Protein AF-A0A2V9MT88-F1 (afdb_monomer_lite)

Secondary structure (DSSP, 8-state):
-PPP-HHHHHHHHHHHHHTTSHHHHHHHHIIIII---SSHHHHHTTSSS-SHHHHHHHHHHHHHHHHHHHHHTTSS-HHHHHHH--HHHHHHHHHTTTHHHHHHHTT-TTTTHHHHHHHHHHHHHHHHHHHHHHHHHHHHHHT--

Radius of gyration: 18.13 Å; chains: 1; bounding box: 38×32×67 Å

pLDDT: mean 88.86, std 13.99, range [39.09, 98.75]

Sequence (145 aa):
MSRPTKADADLLLRLYEIRREPEMRKARHWFLHVFQPSDWAALKNQRMTGTDEDRYIRMVTSYWDMVSAFVEQRVLNNQLFFSTNGENVAVWNKVKPWIEVVRSEMNRPTYLKNLESVAEKHLQWRQKQADETSNIKGGHKKKKK

Structure (mmCIF, N/CA/C/O backbone):
data_AF-A0A2V9MT88-F1
#
_entry.id   AF-A0A2V9MT88-F1
#
loop_
_atom_site.group_PDB
_atom_site.id
_atom_site.type_symbol
_atom_site.label_atom_id
_atom_site.label_alt_id
_atom_site.label_comp_id
_atom_site.label_asym_id
_atom_site.label_entity_id
_atom_site.label_seq_id
_atom_site.pdbx_PDB_ins_code
_atom_site.Cartn_x
_atom_site.Cartn_y
_atom_site.Cartn_z
_atom_site.occupancy
_atom_site.B_iso_or_equiv
_atom_site.auth_seq_id
_atom_site.auth_comp_id
_atom_site.auth_asym_id
_atom_site.auth_atom_id
_atom_site.pdbx_PDB_model_num
ATOM 1 N N . MET A 1 1 ? -14.683 6.335 15.601 1.00 63.81 1 MET A N 1
ATOM 2 C CA . MET A 1 1 ? -14.451 5.468 14.422 1.00 63.81 1 MET A CA 1
ATOM 3 C C . MET A 1 1 ? -15.617 4.501 14.326 1.00 63.81 1 MET A C 1
ATOM 5 O O . MET A 1 1 ? -16.126 4.124 15.376 1.00 63.81 1 MET A O 1
ATOM 9 N N . SER A 1 2 ? -16.095 4.171 13.123 1.00 81.75 2 SER A N 1
ATOM 10 C CA . SER A 1 2 ? -17.191 3.205 12.975 1.00 81.75 2 SER A CA 1
ATOM 11 C C . SER A 1 2 ? -16.735 1.819 13.434 1.00 81.75 2 SER A C 1
ATOM 13 O O . SER A 1 2 ? -15.552 1.481 13.353 1.00 81.75 2 SER A O 1
ATOM 15 N N . ARG A 1 3 ? -17.670 1.024 13.957 1.00 92.88 3 ARG A N 1
ATOM 16 C CA . ARG A 1 3 ? -17.409 -0.376 14.297 1.00 92.88 3 ARG A CA 1
ATOM 17 C C . ARG A 1 3 ? -17.248 -1.175 12.993 1.00 92.88 3 ARG A C 1
ATOM 19 O O . ARG A 1 3 ? -18.065 -0.965 12.098 1.00 92.88 3 ARG A O 1
ATOM 26 N N . PRO A 1 4 ? -16.246 -2.065 12.872 1.00 96.12 4 PRO A N 1
ATOM 27 C CA . PRO A 1 4 ? -16.133 -2.931 11.705 1.00 96.12 4 PRO A CA 1
ATOM 28 C C . PRO A 1 4 ? -17.353 -3.846 11.580 1.00 96.12 4 PRO A C 1
ATOM 30 O O . PRO A 1 4 ? -17.910 -4.310 12.580 1.00 96.12 4 PRO A O 1
ATOM 33 N N . THR A 1 5 ? -17.750 -4.101 10.341 1.00 97.31 5 TH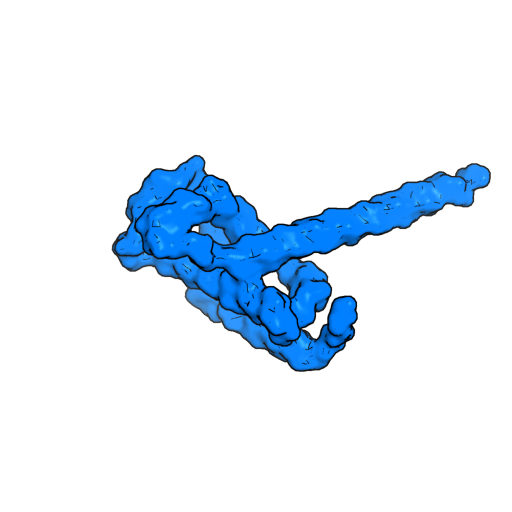R A N 1
ATOM 34 C CA . THR A 1 5 ? -18.914 -4.903 9.966 1.00 97.31 5 THR A CA 1
ATOM 35 C C . THR A 1 5 ? -18.490 -6.205 9.289 1.00 97.31 5 THR A C 1
ATOM 37 O O . THR A 1 5 ? -17.333 -6.387 8.909 1.00 97.31 5 THR A O 1
ATOM 40 N N . LYS A 1 6 ? -19.445 -7.122 9.090 1.00 97.56 6 LYS A N 1
ATOM 41 C CA . LYS A 1 6 ? -19.216 -8.322 8.275 1.00 97.56 6 LYS A CA 1
ATOM 42 C C . LYS A 1 6 ? -18.817 -7.960 6.836 1.00 97.56 6 LYS A C 1
ATOM 44 O O . LYS A 1 6 ? -17.920 -8.585 6.290 1.00 97.56 6 LYS A O 1
ATOM 49 N N . ALA A 1 7 ? -19.416 -6.913 6.264 1.00 97.88 7 ALA A N 1
ATOM 50 C CA . ALA A 1 7 ? -19.103 -6.461 4.910 1.00 97.88 7 ALA A CA 1
ATOM 51 C C . ALA A 1 7 ? -17.642 -5.995 4.769 1.00 97.88 7 ALA A C 1
ATOM 53 O O . ALA A 1 7 ? -17.008 -6.285 3.757 1.00 97.88 7 ALA A O 1
ATOM 54 N N . ASP A 1 8 ? -17.078 -5.346 5.797 1.00 98.00 8 ASP A N 1
ATOM 55 C CA . ASP A 1 8 ? -15.651 -4.994 5.816 1.00 98.00 8 ASP A CA 1
ATOM 56 C C . ASP A 1 8 ? -14.761 -6.248 5.775 1.00 98.00 8 ASP A C 1
ATOM 58 O O . ASP A 1 8 ? -13.765 -6.290 5.052 1.00 98.00 8 ASP A O 1
ATOM 62 N N . ALA A 1 9 ? -15.122 -7.281 6.545 1.00 97.69 9 ALA A N 1
ATOM 63 C CA . ALA A 1 9 ? -14.390 -8.545 6.575 1.00 97.69 9 ALA A CA 1
ATOM 64 C C . ALA A 1 9 ? -14.484 -9.287 5.232 1.00 97.69 9 ALA A C 1
ATOM 66 O O . ALA A 1 9 ? -13.463 -9.733 4.709 1.00 97.69 9 ALA A O 1
ATOM 67 N N . ASP A 1 10 ? -15.679 -9.355 4.642 1.00 98.31 10 ASP A N 1
ATOM 68 C CA . ASP A 1 10 ? -15.907 -9.982 3.337 1.00 98.31 10 ASP A CA 1
ATOM 69 C C . ASP A 1 10 ? -15.110 -9.257 2.233 1.00 98.31 10 ASP A C 1
ATOM 71 O O . ASP A 1 10 ? -14.454 -9.898 1.406 1.00 98.31 10 ASP A O 1
ATOM 75 N N . LEU A 1 11 ? -15.068 -7.917 2.263 1.00 98.25 11 LEU A N 1
ATOM 76 C CA . LEU A 1 11 ? -14.252 -7.122 1.341 1.00 98.25 11 LEU A CA 1
ATOM 77 C C . LEU A 1 11 ? -12.751 -7.394 1.523 1.00 98.25 11 LEU A C 1
ATOM 79 O O . LEU A 1 11 ? -12.036 -7.556 0.535 1.00 98.25 11 LEU A O 1
ATOM 83 N N . LEU A 1 12 ? -12.255 -7.490 2.760 1.00 98.00 12 LEU A N 1
ATOM 84 C CA . LEU A 1 12 ? -10.851 -7.827 3.025 1.00 98.00 12 LEU A CA 1
ATOM 85 C C . LEU A 1 12 ? -10.474 -9.217 2.516 1.00 98.00 12 LEU A C 1
ATOM 87 O O . LEU A 1 12 ? -9.408 -9.375 1.917 1.00 98.00 12 LEU A O 1
ATOM 91 N N . LEU A 1 13 ? -11.338 -10.212 2.725 1.00 97.81 13 LEU A N 1
ATOM 92 C CA . LEU A 1 13 ? -11.130 -11.564 2.207 1.00 97.81 13 LEU A CA 1
ATOM 93 C C . LEU A 1 13 ? -11.079 -11.553 0.677 1.00 97.81 13 LEU A C 1
ATOM 95 O O . LEU A 1 13 ? -10.169 -12.140 0.090 1.00 97.81 13 LEU A O 1
ATOM 99 N N . ARG A 1 14 ? -11.967 -10.793 0.027 1.00 97.94 14 ARG A N 1
ATOM 100 C CA . ARG A 1 14 ? -11.949 -10.630 -1.429 1.00 97.94 14 ARG A CA 1
ATOM 101 C C . ARG A 1 14 ? -10.670 -9.958 -1.935 1.00 97.94 14 ARG A C 1
ATOM 103 O O . ARG A 1 14 ? -10.066 -10.417 -2.904 1.00 97.94 14 ARG A O 1
ATOM 110 N N . LEU A 1 15 ? -10.223 -8.891 -1.278 1.00 97.75 15 LEU A N 1
ATOM 111 C CA . LEU A 1 15 ? -8.957 -8.224 -1.594 1.00 97.75 15 LEU A CA 1
ATOM 112 C C . LEU A 1 15 ? -7.764 -9.180 -1.420 1.00 97.75 15 LEU A C 1
ATOM 114 O O . LEU A 1 15 ? -6.853 -9.213 -2.249 1.00 97.75 15 LEU A O 1
ATOM 118 N N . TYR A 1 16 ? -7.778 -10.011 -0.377 1.00 96.75 16 TYR A N 1
ATOM 119 C CA . TYR A 1 16 ? -6.764 -11.041 -0.166 1.00 96.75 16 TYR A CA 1
ATOM 120 C C . TYR A 1 16 ? -6.750 -12.089 -1.290 1.00 96.75 16 TYR A C 1
ATOM 122 O O . TYR A 1 16 ? -5.674 -12.449 -1.767 1.00 96.75 16 TYR A O 1
ATOM 130 N N . GLU A 1 17 ? -7.912 -12.547 -1.764 1.00 97.25 17 GLU A N 1
ATOM 131 C CA . GLU A 1 17 ? -8.009 -13.454 -2.916 1.00 97.25 17 GLU A CA 1
ATOM 132 C C . GLU A 1 17 ? -7.376 -12.871 -4.178 1.00 97.25 17 GLU A C 1
ATOM 134 O O . GLU A 1 17 ? -6.564 -13.542 -4.812 1.00 97.25 17 GLU A O 1
ATOM 139 N N . ILE A 1 18 ? -7.676 -11.613 -4.507 1.00 95.81 18 ILE A N 1
ATOM 140 C CA . ILE A 1 18 ? -7.121 -10.946 -5.695 1.00 95.81 18 ILE A CA 1
ATOM 141 C C . ILE A 1 18 ? -5.589 -10.874 -5.610 1.00 95.81 18 ILE A C 1
ATOM 143 O O . ILE A 1 18 ? -4.890 -11.156 -6.578 1.00 95.81 18 ILE A O 1
ATOM 147 N N . ARG A 1 19 ? -5.029 -10.597 -4.426 1.00 93.25 19 ARG A N 1
ATOM 148 C CA . ARG A 1 19 ? -3.564 -10.558 -4.211 1.00 93.25 19 ARG A CA 1
ATOM 149 C C . ARG A 1 19 ? -2.872 -11.916 -4.288 1.00 93.25 19 ARG A C 1
ATOM 151 O O . ARG A 1 19 ? -1.637 -11.968 -4.245 1.00 93.25 19 ARG A O 1
ATOM 158 N N . ARG A 1 20 ? -3.653 -12.995 -4.323 1.00 94.38 20 ARG A N 1
ATOM 159 C CA . ARG A 1 20 ? -3.199 -14.375 -4.499 1.00 94.38 20 ARG A CA 1
ATOM 160 C C . ARG A 1 20 ? -3.316 -14.856 -5.942 1.00 94.38 20 ARG A C 1
ATOM 162 O O . ARG A 1 20 ? -2.915 -15.990 -6.210 1.00 94.38 20 ARG A O 1
ATOM 169 N N . GLU A 1 21 ? -3.832 -14.048 -6.856 1.00 97.50 21 GLU A N 1
ATOM 170 C CA . 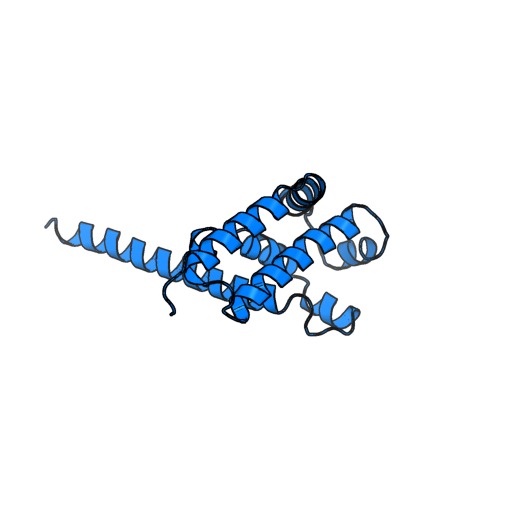GLU A 1 21 ? -3.749 -14.362 -8.279 1.00 97.50 21 GLU A CA 1
ATOM 171 C C . GLU A 1 21 ? -2.256 -14.560 -8.666 1.00 97.50 21 GLU A C 1
ATOM 173 O O . GLU A 1 21 ? -1.397 -13.838 -8.140 1.00 97.50 21 GLU A O 1
ATOM 178 N N . PRO A 1 22 ? -1.900 -15.613 -9.435 1.00 97.81 22 PRO A N 1
ATOM 179 C CA . PRO A 1 22 ? -0.512 -15.956 -9.755 1.00 97.81 22 PRO A CA 1
ATOM 180 C C . PRO A 1 22 ? 0.357 -14.800 -10.258 1.00 97.81 22 PRO A C 1
ATOM 182 O O . PRO A 1 22 ? 1.450 -14.600 -9.715 1.00 97.81 22 PRO A O 1
ATOM 185 N N . GLU A 1 23 ? -0.123 -14.022 -11.228 1.00 96.44 23 GLU A N 1
ATOM 186 C CA . GLU A 1 23 ? 0.623 -12.893 -11.791 1.00 96.44 23 GLU A CA 1
ATOM 187 C C . GLU A 1 23 ? 0.797 -11.785 -10.744 1.00 96.44 23 GLU A C 1
ATOM 189 O O . GLU A 1 23 ? 1.903 -11.286 -10.528 1.00 96.44 23 GLU A O 1
ATOM 194 N N . MET A 1 24 ? -0.257 -11.460 -9.990 1.00 97.50 24 MET A N 1
ATOM 195 C CA . MET A 1 24 ? -0.174 -10.479 -8.905 1.00 97.50 24 MET A CA 1
ATOM 196 C C . MET A 1 24 ? 0.780 -10.926 -7.788 1.00 97.50 24 MET A C 1
ATOM 198 O O . MET A 1 24 ? 1.511 -10.110 -7.221 1.00 97.50 24 MET A O 1
ATOM 202 N N . ARG A 1 25 ? 0.827 -12.223 -7.463 1.00 96.88 25 ARG A N 1
ATOM 203 C CA . ARG A 1 25 ? 1.782 -12.768 -6.484 1.00 96.88 25 ARG A CA 1
ATOM 204 C C . ARG A 1 25 ? 3.218 -12.631 -6.988 1.00 96.88 25 ARG A C 1
ATOM 206 O O . ARG A 1 25 ? 4.079 -12.226 -6.205 1.00 96.88 25 ARG A O 1
ATOM 213 N N . LYS A 1 26 ? 3.468 -12.928 -8.267 1.00 97.25 26 LYS A N 1
ATOM 214 C CA . LYS A 1 26 ? 4.777 -12.753 -8.912 1.00 97.25 26 LYS A CA 1
ATOM 215 C C . LYS A 1 26 ? 5.209 -11.285 -8.881 1.00 97.25 26 LYS A C 1
ATOM 217 O O . LYS A 1 26 ? 6.302 -10.988 -8.399 1.00 97.25 26 LYS A O 1
ATOM 222 N N . ALA A 1 27 ? 4.320 -10.375 -9.280 1.00 96.94 27 ALA A N 1
ATOM 223 C CA . ALA A 1 27 ? 4.554 -8.934 -9.260 1.00 96.94 27 ALA A CA 1
ATOM 224 C C . ALA A 1 27 ? 4.893 -8.425 -7.852 1.00 96.94 27 ALA A C 1
ATOM 226 O O . ALA A 1 27 ? 5.877 -7.713 -7.665 1.00 96.94 27 ALA A O 1
ATOM 227 N N . ARG A 1 28 ? 4.119 -8.836 -6.838 1.00 96.81 28 ARG A N 1
ATOM 228 C CA . ARG A 1 28 ? 4.361 -8.471 -5.433 1.00 96.81 28 ARG A CA 1
ATOM 229 C C . ARG A 1 28 ? 5.693 -9.000 -4.918 1.00 96.81 28 ARG A C 1
ATOM 231 O O . ARG A 1 28 ? 6.415 -8.257 -4.260 1.00 96.81 28 ARG A O 1
ATOM 238 N N . HIS A 1 29 ? 6.024 -10.257 -5.211 1.00 96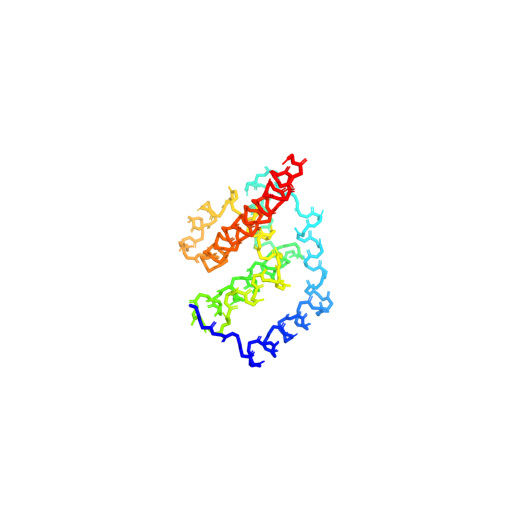.38 29 HIS A N 1
ATOM 239 C CA . HIS A 1 29 ? 7.303 -10.838 -4.812 1.00 96.38 29 HIS A CA 1
ATOM 240 C C . HIS A 1 29 ? 8.470 -10.053 -5.420 1.00 96.38 29 HIS A C 1
ATOM 242 O O . HIS A 1 29 ? 9.365 -9.615 -4.698 1.00 96.38 29 HIS A O 1
ATOM 248 N N . TRP A 1 30 ? 8.426 -9.819 -6.733 1.00 95.38 30 TRP A N 1
ATOM 249 C CA . TRP A 1 30 ? 9.440 -9.032 -7.425 1.00 95.38 30 TRP A CA 1
ATOM 250 C C . TRP A 1 30 ? 9.542 -7.613 -6.845 1.00 95.38 30 TRP A C 1
ATOM 252 O O . TRP A 1 30 ? 10.628 -7.187 -6.462 1.00 95.38 30 TRP A O 1
ATOM 262 N N . PHE A 1 31 ? 8.417 -6.915 -6.664 1.00 94.06 31 PHE A N 1
ATOM 263 C CA . PHE A 1 31 ? 8.392 -5.543 -6.151 1.00 94.06 31 PHE A CA 1
ATOM 264 C C . PHE A 1 31 ? 8.951 -5.425 -4.723 1.00 94.06 31 PHE A C 1
ATOM 266 O O . PHE A 1 31 ? 9.622 -4.452 -4.379 1.00 94.06 31 PHE A O 1
ATOM 273 N N . LEU A 1 32 ? 8.665 -6.400 -3.858 1.00 93.56 32 LEU A N 1
ATOM 274 C CA . LEU A 1 32 ? 9.092 -6.352 -2.461 1.00 93.56 32 LEU A CA 1
ATOM 275 C C . LEU A 1 32 ? 10.543 -6.799 -2.266 1.00 93.56 32 LEU A C 1
ATOM 277 O O . LEU A 1 32 ? 11.240 -6.209 -1.439 1.00 93.56 32 LEU A O 1
ATOM 281 N N . HIS A 1 33 ? 10.996 -7.804 -3.017 1.00 93.56 33 HIS A N 1
ATOM 282 C CA . HIS A 1 33 ? 12.261 -8.490 -2.739 1.00 93.56 33 HIS A CA 1
ATOM 283 C C . HIS A 1 33 ? 13.358 -8.244 -3.776 1.00 93.56 33 HIS A C 1
ATOM 285 O O . HIS A 1 33 ? 14.529 -8.248 -3.412 1.00 93.56 33 HIS A O 1
ATOM 291 N N . VAL A 1 34 ? 13.001 -8.016 -5.041 1.00 90.94 34 VAL A N 1
ATOM 292 C CA . VAL A 1 34 ? 13.967 -7.864 -6.144 1.00 90.94 34 VAL A CA 1
ATOM 293 C C . VAL A 1 34 ? 14.147 -6.398 -6.509 1.00 90.94 34 VAL A C 1
ATOM 295 O O . VAL A 1 34 ? 15.263 -5.920 -6.687 1.00 90.94 34 VAL A O 1
ATOM 298 N N . PHE A 1 35 ? 13.043 -5.665 -6.587 1.00 87.81 35 PHE A N 1
ATOM 299 C CA . PHE A 1 35 ? 13.036 -4.263 -6.954 1.00 87.81 35 PHE A CA 1
ATOM 300 C C . PHE A 1 35 ? 13.683 -3.405 -5.857 1.00 87.81 35 PHE A C 1
ATOM 302 O O . PHE A 1 35 ? 13.080 -3.143 -4.813 1.00 87.81 35 PHE A O 1
ATOM 309 N N . GLN A 1 36 ? 14.925 -2.981 -6.090 1.00 82.88 36 GLN A N 1
ATOM 310 C CA . GLN A 1 36 ? 15.719 -2.125 -5.205 1.00 82.88 36 GLN A CA 1
ATOM 311 C C . GLN A 1 36 ? 16.229 -0.919 -6.002 1.00 82.88 36 GLN A C 1
ATOM 313 O O . GLN A 1 36 ? 17.370 -0.929 -6.463 1.00 82.88 36 GLN A O 1
ATOM 318 N N . PRO A 1 37 ? 15.386 0.099 -6.242 1.00 70.06 37 PRO A N 1
ATOM 319 C CA . PRO A 1 37 ? 15.826 1.262 -6.996 1.00 70.06 37 PRO A CA 1
ATOM 320 C C . PRO A 1 37 ? 16.899 2.010 -6.197 1.00 70.06 37 PRO A C 1
ATOM 322 O O . PRO A 1 37 ? 16.664 2.402 -5.054 1.00 70.06 37 PRO A O 1
ATOM 325 N N . SER A 1 38 ? 18.076 2.193 -6.794 1.00 65.19 38 SER A N 1
ATOM 326 C CA . SER A 1 38 ? 19.164 2.992 -6.220 1.00 65.19 38 SER A CA 1
ATOM 327 C C . SER A 1 38 ? 18.871 4.495 -6.297 1.00 65.19 38 SER A C 1
ATOM 329 O O . SER A 1 38 ? 19.238 5.232 -5.388 1.00 65.19 38 SER A O 1
ATOM 331 N N . ASP A 1 39 ? 18.168 4.935 -7.348 1.00 63.75 39 ASP A N 1
ATOM 332 C CA . ASP A 1 39 ? 17.633 6.287 -7.533 1.00 63.75 39 ASP A CA 1
ATOM 333 C C . ASP A 1 39 ? 16.435 6.286 -8.517 1.00 63.75 39 ASP A C 1
ATOM 335 O O . ASP A 1 39 ? 16.103 5.266 -9.130 1.00 63.75 39 ASP A O 1
ATOM 339 N N . TRP A 1 40 ? 15.755 7.431 -8.666 1.00 58.19 40 TRP A N 1
ATOM 340 C CA . TRP A 1 40 ? 14.647 7.588 -9.624 1.00 58.19 40 TRP A CA 1
ATOM 341 C C . TRP A 1 40 ? 15.102 7.571 -11.096 1.00 58.19 40 TRP A C 1
ATOM 343 O O . TRP A 1 40 ? 14.324 7.201 -11.975 1.00 58.19 40 TRP A O 1
ATOM 353 N N . ALA A 1 41 ? 16.351 7.937 -11.393 1.00 61.38 41 ALA A N 1
ATOM 354 C CA . ALA A 1 41 ? 16.865 7.959 -12.761 1.00 61.38 41 ALA A CA 1
ATOM 355 C C . ALA A 1 41 ? 16.980 6.538 -13.344 1.00 61.38 41 ALA A C 1
ATOM 357 O O . ALA A 1 41 ? 16.611 6.310 -14.498 1.00 61.38 41 ALA A O 1
ATOM 358 N N . ALA A 1 42 ? 17.374 5.560 -12.524 1.00 61.19 42 ALA A N 1
ATOM 359 C CA . ALA A 1 42 ? 17.371 4.140 -12.863 1.00 61.19 42 ALA A CA 1
ATOM 360 C C . ALA A 1 42 ? 15.953 3.617 -13.153 1.00 61.19 42 ALA A C 1
ATOM 362 O O . ALA A 1 42 ? 15.757 2.778 -14.031 1.00 61.19 42 ALA A O 1
ATOM 363 N N . LEU A 1 43 ? 14.952 4.160 -12.455 1.00 63.31 43 LEU A N 1
ATOM 364 C CA . LEU A 1 43 ? 13.538 3.840 -12.645 1.00 63.31 43 LEU A CA 1
ATOM 365 C C . LEU A 1 43 ? 12.930 4.463 -13.899 1.00 63.31 43 LEU A C 1
ATOM 367 O O . LEU A 1 43 ? 12.091 3.841 -14.548 1.00 63.31 43 LEU A O 1
ATOM 371 N N . LYS A 1 44 ? 13.355 5.674 -14.262 1.00 63.06 44 LYS A N 1
ATOM 372 C CA . LYS A 1 44 ? 12.877 6.375 -15.458 1.00 63.06 44 LYS A CA 1
ATOM 373 C C . LYS A 1 44 ? 13.160 5.579 -16.733 1.00 63.06 44 LYS A C 1
ATOM 375 O O . LYS A 1 44 ? 12.286 5.483 -17.588 1.00 63.06 44 LYS A O 1
ATOM 380 N N . ASN A 1 45 ? 14.320 4.922 -16.801 1.00 61.41 45 ASN A N 1
ATOM 381 C CA . ASN A 1 45 ? 14.688 4.021 -17.901 1.00 61.41 45 ASN A CA 1
ATOM 382 C C . ASN A 1 45 ? 13.904 2.699 -17.910 1.00 61.41 45 ASN A C 1
ATOM 384 O O . ASN A 1 45 ? 13.956 1.973 -18.897 1.00 61.41 45 ASN A O 1
ATOM 388 N N . GLN A 1 46 ? 13.201 2.370 -16.824 1.00 57.81 46 GLN A N 1
ATOM 389 C CA . GLN A 1 46 ? 12.411 1.145 -16.672 1.00 57.81 46 GLN A CA 1
ATOM 390 C C . GLN A 1 46 ? 10.904 1.397 -16.759 1.00 57.81 46 GLN A C 1
ATOM 392 O O . GLN A 1 46 ? 10.126 0.454 -16.669 1.00 57.81 46 GLN A O 1
ATOM 397 N N . ARG A 1 47 ? 10.466 2.650 -16.914 1.00 62.72 47 ARG A N 1
ATOM 398 C CA . ARG A 1 47 ? 9.048 3.002 -16.933 1.00 62.72 47 ARG A CA 1
ATOM 399 C C . ARG A 1 47 ? 8.526 3.128 -18.357 1.00 62.72 47 ARG A C 1
ATOM 401 O O . ARG A 1 47 ? 9.189 3.696 -19.213 1.00 62.72 47 ARG A O 1
ATOM 408 N N . MET A 1 48 ? 7.300 2.660 -18.589 1.00 60.91 48 MET A N 1
ATOM 409 C CA . MET A 1 48 ? 6.644 2.670 -19.908 1.00 60.91 48 MET A CA 1
ATOM 410 C C . MET A 1 48 ? 7.458 1.962 -21.002 1.00 60.91 48 MET A C 1
ATOM 412 O O . MET A 1 48 ? 7.233 2.180 -22.188 1.00 60.91 48 MET A O 1
ATOM 416 N N . THR A 1 49 ? 8.383 1.091 -20.602 1.00 67.12 49 THR A N 1
ATOM 417 C CA . THR A 1 49 ? 9.212 0.273 -21.492 1.00 67.12 49 THR A CA 1
ATOM 418 C C . THR A 1 49 ? 8.440 -0.913 -22.064 1.00 67.12 49 THR A C 1
ATOM 420 O O . THR A 1 49 ? 8.909 -1.561 -22.993 1.00 67.12 49 THR A O 1
ATOM 423 N N . GLY A 1 50 ? 7.270 -1.228 -21.491 1.00 68.31 50 GLY A N 1
ATOM 424 C CA . GLY A 1 50 ? 6.500 -2.422 -21.831 1.00 68.31 50 GLY A CA 1
ATOM 425 C C . GLY A 1 50 ? 7.081 -3.713 -21.249 1.00 68.31 50 GLY A C 1
ATOM 426 O O . GLY A 1 50 ? 6.541 -4.782 -21.528 1.00 68.31 50 GLY A O 1
ATOM 427 N N . THR A 1 51 ? 8.140 -3.636 -20.433 1.00 84.12 51 THR A N 1
ATOM 428 C CA . THR A 1 51 ? 8.719 -4.821 -19.795 1.00 84.12 51 THR A CA 1
ATOM 429 C C . THR A 1 51 ? 7.838 -5.340 -18.659 1.00 84.12 51 THR A C 1
ATOM 431 O O . THR A 1 51 ? 6.933 -4.666 -18.152 1.00 84.12 51 THR A O 1
ATOM 434 N N . ASP A 1 52 ? 8.113 -6.573 -18.245 1.00 87.94 52 ASP A N 1
ATOM 435 C CA . ASP A 1 52 ? 7.464 -7.207 -17.102 1.00 87.94 52 ASP A CA 1
ATOM 436 C C . ASP A 1 52 ? 7.627 -6.380 -15.818 1.00 87.94 52 ASP A C 1
ATOM 438 O O . ASP A 1 52 ? 6.670 -6.220 -15.066 1.00 87.94 52 ASP A O 1
ATOM 442 N N . GLU A 1 53 ? 8.799 -5.787 -15.593 1.00 87.44 53 GLU A N 1
ATOM 443 C CA . GLU A 1 53 ? 9.099 -4.952 -14.426 1.00 87.44 53 GLU A CA 1
ATOM 444 C C . GLU A 1 53 ? 8.214 -3.700 -14.370 1.00 87.44 53 GLU A C 1
ATOM 446 O O . GLU A 1 53 ? 7.599 -3.418 -13.338 1.00 87.44 53 GLU A O 1
ATOM 451 N N . ASP A 1 54 ? 8.081 -2.984 -15.491 1.00 85.88 54 ASP A N 1
ATOM 452 C CA . ASP A 1 54 ? 7.183 -1.829 -15.623 1.00 85.88 54 ASP A CA 1
ATOM 453 C C . ASP A 1 54 ? 5.729 -2.223 -15.316 1.00 85.88 54 ASP A C 1
ATOM 455 O O . ASP A 1 54 ? 5.015 -1.542 -14.566 1.00 85.88 54 ASP A O 1
ATOM 459 N N . ARG A 1 55 ? 5.290 -3.373 -15.851 1.00 90.44 55 ARG A N 1
ATOM 460 C CA . ARG A 1 55 ? 3.966 -3.937 -15.560 1.00 90.44 55 ARG A CA 1
ATOM 461 C C . ARG A 1 55 ? 3.812 -4.244 -14.070 1.00 90.44 55 ARG A C 1
ATOM 463 O O . ARG A 1 55 ? 2.805 -3.839 -13.489 1.00 90.44 55 ARG A O 1
ATOM 470 N N . TYR A 1 56 ? 4.789 -4.888 -13.435 1.00 93.62 56 TYR A N 1
ATOM 471 C CA . TYR A 1 56 ? 4.732 -5.253 -12.018 1.00 93.62 56 TYR A CA 1
ATOM 472 C C . TYR A 1 56 ? 4.668 -4.034 -11.099 1.00 93.62 56 TYR A C 1
ATOM 474 O O . TYR A 1 56 ? 3.852 -4.022 -10.174 1.00 93.62 56 TYR A O 1
ATOM 482 N N . ILE A 1 57 ? 5.446 -2.979 -11.375 1.00 91.56 57 ILE A N 1
ATOM 483 C CA . ILE A 1 57 ? 5.367 -1.715 -10.626 1.00 91.56 57 ILE A CA 1
ATOM 484 C C . ILE A 1 57 ? 3.940 -1.169 -10.676 1.00 91.56 57 ILE A C 1
ATOM 486 O O . ILE A 1 57 ? 3.355 -0.866 -9.630 1.00 91.56 57 ILE A O 1
ATOM 490 N N . ARG A 1 58 ? 3.349 -1.071 -11.875 1.00 91.19 58 ARG A N 1
ATOM 491 C CA . ARG A 1 58 ? 1.977 -0.570 -12.035 1.00 91.19 58 ARG A CA 1
ATOM 492 C C . ARG A 1 58 ? 0.956 -1.460 -11.340 1.00 91.19 58 ARG A C 1
ATOM 494 O O . ARG A 1 58 ? 0.100 -0.927 -10.640 1.00 91.19 58 ARG A O 1
ATOM 501 N N . MET A 1 59 ? 1.044 -2.781 -11.490 1.00 95.56 59 MET A N 1
ATOM 502 C CA . MET A 1 59 ? 0.118 -3.723 -10.851 1.00 95.56 59 MET A CA 1
ATOM 503 C C . MET A 1 59 ? 0.109 -3.556 -9.330 1.00 95.56 59 MET A C 1
ATOM 505 O O . MET A 1 59 ? -0.950 -3.378 -8.735 1.00 95.56 59 MET A O 1
ATOM 509 N N . VAL A 1 60 ? 1.287 -3.547 -8.701 1.00 97.00 60 VAL A N 1
ATOM 510 C CA . VAL A 1 60 ? 1.400 -3.459 -7.239 1.00 97.00 60 VAL A CA 1
ATOM 511 C C . VAL A 1 60 ? 0.940 -2.097 -6.725 1.00 97.00 60 VAL A C 1
ATOM 513 O O . VAL A 1 60 ? 0.132 -2.028 -5.799 1.00 97.00 60 VAL A O 1
ATOM 516 N N . THR A 1 61 ? 1.428 -1.011 -7.324 1.00 96.06 61 THR A N 1
ATOM 517 C CA . THR A 1 61 ? 1.130 0.346 -6.843 1.00 96.06 61 THR A CA 1
ATOM 518 C C . THR A 1 61 ? -0.327 0.743 -7.074 1.00 96.06 61 THR A C 1
ATOM 520 O O . THR A 1 61 ? -0.961 1.250 -6.150 1.00 96.06 61 THR A O 1
ATOM 523 N N . SER A 1 62 ? -0.896 0.457 -8.250 1.00 96.25 62 SER A N 1
ATOM 524 C CA . SER A 1 62 ? -2.302 0.776 -8.545 1.00 96.25 62 SER A CA 1
ATOM 525 C C . SER A 1 62 ? -3.278 -0.043 -7.702 1.00 96.25 62 SER A C 1
ATOM 527 O O . SER A 1 62 ? -4.257 0.509 -7.201 1.00 96.25 62 SER A O 1
ATOM 529 N N . TYR A 1 63 ? -2.981 -1.325 -7.464 1.00 98.19 63 TYR A N 1
ATOM 530 C CA . TYR A 1 63 ? -3.770 -2.159 -6.564 1.00 98.19 63 TYR A CA 1
ATOM 531 C C . TYR A 1 63 ? -3.826 -1.552 -5.156 1.00 98.19 63 TYR A C 1
ATOM 533 O O . TYR A 1 63 ? -4.897 -1.416 -4.564 1.00 98.19 63 TYR A O 1
ATOM 541 N N . TRP A 1 64 ? -2.674 -1.148 -4.617 1.00 98.44 64 TRP A N 1
ATOM 542 C CA . TRP A 1 64 ? -2.603 -0.600 -3.267 1.00 98.44 64 TRP A CA 1
ATOM 543 C C . TRP A 1 64 ? -3.161 0.813 -3.135 1.00 98.44 64 TRP A C 1
ATOM 545 O O . TRP A 1 64 ? -3.701 1.140 -2.077 1.00 98.44 64 TRP A O 1
ATOM 555 N N . ASP A 1 65 ? -3.098 1.625 -4.188 1.00 98.56 65 ASP A N 1
ATOM 556 C CA . ASP A 1 65 ? -3.785 2.918 -4.229 1.00 98.56 65 ASP A CA 1
ATOM 557 C C . ASP A 1 65 ? -5.308 2.749 -4.280 1.00 98.56 65 ASP A C 1
ATOM 559 O O . ASP A 1 65 ? -6.015 3.429 -3.540 1.00 98.56 65 ASP A O 1
ATOM 563 N N . MET A 1 66 ? -5.819 1.779 -5.049 1.00 98.50 66 MET A N 1
ATOM 564 C CA . MET A 1 66 ? -7.248 1.442 -5.079 1.00 98.50 66 MET A CA 1
ATOM 565 C C . MET A 1 66 ? -7.752 0.973 -3.707 1.00 98.50 66 MET A C 1
ATOM 567 O O . MET A 1 66 ? -8.750 1.489 -3.209 1.00 98.50 66 MET A O 1
ATOM 571 N N . VAL A 1 67 ? -7.056 0.030 -3.060 1.00 98.50 67 VAL A N 1
ATOM 572 C CA . VAL A 1 67 ? -7.437 -0.435 -1.711 1.00 98.50 67 VAL A CA 1
ATOM 573 C C . VAL A 1 67 ? -7.410 0.716 -0.709 1.00 98.50 67 VAL A C 1
ATOM 575 O O . VAL A 1 67 ? -8.318 0.853 0.109 1.00 98.50 67 VAL A O 1
ATOM 578 N N . SER A 1 68 ? -6.395 1.574 -0.796 1.00 98.69 68 SER A N 1
ATOM 579 C CA . SER A 1 68 ? -6.300 2.762 0.049 1.00 98.69 68 SER A CA 1
ATOM 580 C C . SER A 1 68 ? -7.446 3.745 -0.207 1.00 98.69 68 SER A C 1
ATOM 582 O O . SER A 1 68 ? -7.963 4.330 0.740 1.00 98.69 68 SER A O 1
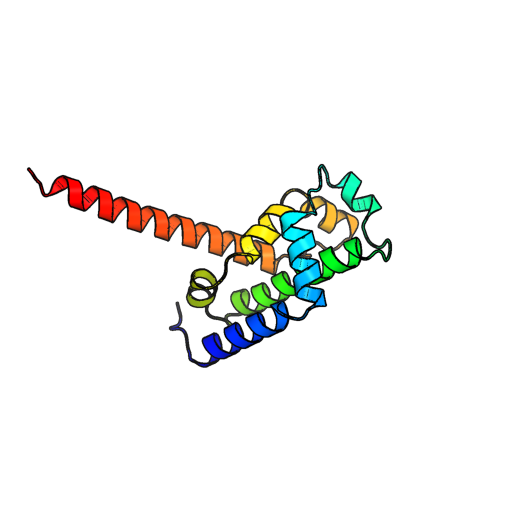ATOM 584 N N . ALA A 1 69 ? -7.926 3.875 -1.446 1.00 98.69 69 ALA A N 1
ATOM 585 C CA . ALA A 1 69 ? -9.093 4.700 -1.751 1.00 98.69 69 ALA A CA 1
ATOM 586 C C . ALA A 1 69 ? -10.357 4.205 -1.026 1.00 98.69 69 ALA A C 1
ATOM 588 O O . ALA A 1 69 ? -11.132 5.022 -0.533 1.00 98.69 69 ALA A O 1
ATOM 589 N N . PHE A 1 70 ? -10.546 2.887 -0.881 1.00 98.44 70 PHE A N 1
ATOM 590 C CA . PHE A 1 70 ? -11.671 2.338 -0.109 1.00 98.44 70 PHE A CA 1
ATOM 591 C C . PHE A 1 70 ? -11.587 2.712 1.373 1.00 98.44 70 PHE A C 1
ATOM 593 O O . PHE A 1 70 ? -12.608 3.004 1.998 1.00 98.44 70 PHE A O 1
ATOM 600 N N . VAL A 1 71 ? -10.375 2.746 1.931 1.00 98.25 71 VAL A N 1
ATOM 601 C CA . VAL A 1 71 ? -10.145 3.166 3.319 1.00 98.25 71 VAL A CA 1
ATOM 602 C C . VAL A 1 71 ? -10.383 4.670 3.485 1.00 98.25 71 VAL A C 1
ATOM 604 O O . VAL A 1 71 ? -11.088 5.076 4.409 1.00 98.25 71 VAL A O 1
ATOM 607 N N . GLU A 1 72 ? -9.855 5.501 2.580 1.00 97.69 72 GLU A N 1
ATOM 608 C CA . GLU A 1 72 ? -10.068 6.958 2.600 1.00 97.69 72 GLU A CA 1
ATOM 609 C C . GLU A 1 72 ? -11.549 7.327 2.501 1.00 97.69 72 GLU A C 1
ATOM 611 O O . GLU A 1 72 ? -12.039 8.177 3.247 1.00 97.69 72 GLU A O 1
ATOM 616 N N . GLN A 1 73 ? -12.285 6.641 1.629 1.00 97.25 73 GLN A N 1
ATOM 617 C CA . GLN A 1 73 ? -13.716 6.866 1.430 1.00 97.25 73 GLN A CA 1
ATOM 618 C C . GLN A 1 73 ? -14.593 6.191 2.492 1.00 97.25 73 GLN A C 1
ATOM 620 O O . GLN A 1 73 ? -15.816 6.274 2.415 1.00 97.25 73 GLN A O 1
ATOM 625 N N . ARG A 1 74 ? -13.992 5.545 3.504 1.00 95.81 74 ARG A N 1
ATOM 626 C CA . ARG A 1 74 ? -14.694 4.835 4.589 1.00 95.81 74 ARG A CA 1
ATOM 627 C C . ARG A 1 74 ? -15.604 3.698 4.106 1.00 95.81 74 ARG A C 1
ATOM 629 O O . ARG A 1 74 ? -16.493 3.283 4.843 1.00 95.81 74 ARG A O 1
ATOM 636 N N . VAL A 1 75 ? -15.356 3.184 2.901 1.00 97.19 75 VAL A N 1
ATOM 637 C CA . VAL A 1 75 ? -15.949 1.937 2.391 1.00 97.19 75 VAL A CA 1
AT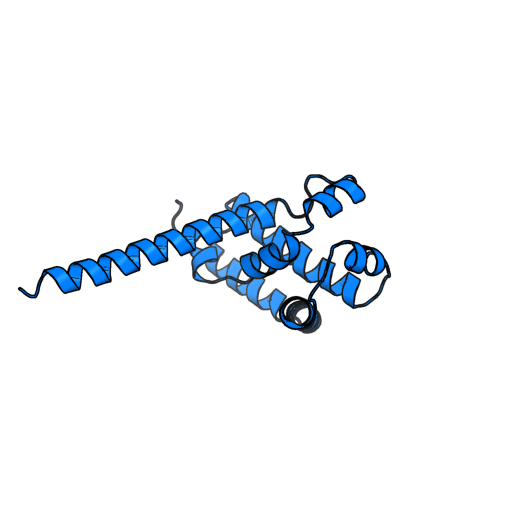OM 638 C C . VAL A 1 75 ? -15.361 0.739 3.133 1.00 97.19 75 VAL A C 1
ATOM 640 O O . VAL A 1 75 ? -16.062 -0.236 3.372 1.00 97.19 75 VAL A O 1
ATOM 643 N N . LEU A 1 76 ? -14.083 0.831 3.513 1.00 97.81 76 LEU A N 1
ATOM 644 C CA . LEU A 1 76 ? -13.390 -0.161 4.323 1.00 97.81 76 LEU A CA 1
ATOM 645 C C . LEU A 1 76 ? -12.947 0.452 5.655 1.00 97.81 76 LEU A C 1
ATOM 647 O O . LEU A 1 76 ? -12.235 1.459 5.686 1.00 97.81 76 LEU A O 1
ATOM 651 N N . ASN A 1 77 ? -13.332 -0.177 6.764 1.00 98.06 77 ASN A N 1
ATOM 652 C CA . ASN A 1 77 ? -12.923 0.236 8.100 1.00 98.06 77 ASN A CA 1
ATOM 653 C C . ASN A 1 77 ? -11.389 0.274 8.245 1.00 98.06 77 ASN A C 1
ATOM 655 O O . ASN A 1 77 ? -10.702 -0.741 8.122 1.00 98.06 77 ASN A O 1
ATOM 659 N N . ASN A 1 78 ? -10.856 1.454 8.566 1.00 96.88 78 ASN A N 1
ATOM 660 C CA . ASN A 1 78 ? -9.418 1.689 8.661 1.00 96.88 78 ASN A CA 1
ATOM 661 C C . ASN A 1 78 ? -8.737 0.838 9.744 1.00 96.88 78 ASN A C 1
ATOM 663 O O . ASN A 1 78 ? -7.681 0.274 9.488 1.00 96.88 78 ASN A O 1
ATOM 667 N N . GLN A 1 79 ? -9.334 0.702 10.929 1.00 95.94 79 GLN A N 1
ATOM 668 C CA . GLN A 1 79 ? -8.740 -0.042 12.037 1.00 95.94 79 GLN A CA 1
ATOM 669 C C . GLN A 1 79 ? -8.685 -1.543 11.737 1.00 95.94 79 GLN A C 1
ATOM 671 O O . GLN A 1 79 ? -7.669 -2.174 12.021 1.00 95.94 79 GLN A O 1
ATOM 676 N N . LEU A 1 80 ? -9.737 -2.099 11.125 1.00 97.56 80 LEU A N 1
ATOM 677 C CA . LEU A 1 80 ? -9.736 -3.489 10.666 1.00 97.56 80 LEU A CA 1
ATOM 678 C C . LEU A 1 80 ? -8.714 -3.713 9.543 1.00 97.56 80 LEU A C 1
ATOM 680 O O . LEU A 1 80 ? -8.012 -4.723 9.527 1.00 97.56 80 LEU A O 1
ATOM 684 N N . PHE A 1 81 ? -8.594 -2.767 8.611 1.00 98.12 81 PHE A N 1
ATOM 685 C CA . PHE A 1 81 ? -7.575 -2.831 7.568 1.00 98.12 81 PHE A CA 1
ATOM 686 C C . PHE A 1 81 ? -6.155 -2.783 8.157 1.00 98.12 81 PHE A C 1
ATOM 688 O O . PHE A 1 81 ? -5.323 -3.623 7.815 1.00 98.12 81 PHE A O 1
ATOM 695 N N . PHE A 1 82 ? -5.879 -1.855 9.079 1.00 97.88 82 PHE A N 1
ATOM 696 C CA . PHE A 1 82 ? -4.562 -1.698 9.706 1.00 97.88 82 PHE A CA 1
ATOM 697 C C . PHE A 1 82 ? -4.155 -2.902 10.558 1.00 97.88 82 PHE A C 1
ATOM 699 O O . PHE A 1 82 ? -2.983 -3.264 10.578 1.00 97.88 82 PHE A O 1
ATOM 706 N N . SER A 1 83 ? -5.103 -3.563 11.226 1.00 96.12 83 SER A N 1
ATOM 707 C CA . SER A 1 83 ? -4.801 -4.738 12.050 1.00 96.12 83 SER A CA 1
ATOM 708 C C . SER A 1 83 ? -4.538 -6.016 11.249 1.00 96.12 83 SER A C 1
ATOM 710 O O . SER A 1 83 ? -3.961 -6.958 11.787 1.00 96.12 83 SER A O 1
ATOM 712 N N . THR A 1 84 ? -4.943 -6.068 9.977 1.00 95.56 84 THR A N 1
ATOM 713 C CA . THR A 1 84 ? -4.872 -7.281 9.138 1.00 95.56 84 THR A CA 1
ATOM 714 C C . THR A 1 84 ? -3.890 -7.173 7.975 1.00 95.56 84 THR A C 1
ATOM 716 O O . THR A 1 84 ? -3.503 -8.186 7.393 1.00 95.56 84 THR A O 1
ATOM 719 N N . ASN A 1 85 ? -3.480 -5.959 7.609 1.00 95.44 85 ASN A N 1
ATOM 720 C CA . ASN A 1 85 ? -2.600 -5.707 6.476 1.00 95.44 85 ASN A CA 1
ATOM 721 C C . ASN A 1 85 ? -1.329 -4.984 6.907 1.00 95.44 85 ASN A C 1
ATOM 723 O O . ASN A 1 85 ? -1.208 -4.465 8.008 1.00 95.44 85 ASN A O 1
ATOM 727 N N . GLY A 1 86 ? -0.357 -4.918 6.002 1.00 95.44 86 GLY A N 1
ATOM 728 C CA . GLY A 1 86 ? 0.831 -4.111 6.251 1.00 95.44 86 GLY A CA 1
ATOM 729 C C . GLY A 1 86 ? 1.717 -3.827 5.057 1.00 95.44 86 GLY A C 1
ATOM 730 O O . GLY A 1 86 ? 2.574 -2.952 5.133 1.00 95.44 86 GLY A O 1
ATOM 731 N N . GLU A 1 87 ? 1.491 -4.520 3.950 1.00 97.31 87 GLU A N 1
ATOM 732 C CA . GLU A 1 87 ? 2.257 -4.308 2.731 1.00 97.31 87 GLU A CA 1
ATOM 733 C C . GLU A 1 87 ? 1.945 -2.973 2.040 1.00 97.31 87 GLU A C 1
ATOM 735 O O . GLU A 1 87 ? 2.830 -2.463 1.369 1.00 97.31 87 GLU A O 1
ATOM 740 N N . ASN A 1 88 ? 0.789 -2.335 2.268 1.00 97.62 88 ASN A N 1
ATOM 741 C CA . ASN A 1 88 ? 0.558 -0.963 1.789 1.00 97.62 88 ASN A CA 1
ATOM 742 C C . ASN A 1 88 ? 1.659 -0.001 2.280 1.00 97.62 88 ASN A C 1
ATOM 744 O O . ASN A 1 88 ? 2.154 0.819 1.516 1.00 97.62 88 ASN A O 1
ATOM 748 N N . VAL A 1 89 ? 2.102 -0.164 3.533 1.00 98.12 89 VAL A N 1
ATOM 749 C CA . VAL A 1 89 ? 3.215 0.600 4.113 1.00 98.12 89 VAL A CA 1
ATOM 750 C C . VAL A 1 89 ? 4.540 0.232 3.448 1.00 98.12 89 VAL A C 1
ATOM 752 O O . VAL A 1 89 ? 5.325 1.117 3.128 1.00 98.12 89 VAL A O 1
ATOM 755 N N . ALA A 1 90 ? 4.796 -1.057 3.207 1.00 96.50 90 ALA A N 1
ATOM 756 C CA . ALA A 1 90 ? 6.022 -1.499 2.537 1.00 96.50 90 ALA A CA 1
ATOM 757 C C . ALA A 1 90 ? 6.117 -0.957 1.101 1.00 96.50 90 ALA A C 1
ATOM 759 O O . ALA A 1 90 ? 7.176 -0.492 0.681 1.00 96.50 90 ALA A O 1
ATOM 760 N N . VAL A 1 91 ? 4.999 -0.967 0.371 1.00 96.75 91 VAL A N 1
ATOM 761 C CA . VAL A 1 91 ? 4.908 -0.403 -0.977 1.00 96.75 91 VAL A CA 1
ATOM 762 C C . VAL A 1 91 ? 5.104 1.105 -0.934 1.00 96.75 91 VAL A C 1
ATOM 764 O O . VAL A 1 91 ? 5.930 1.615 -1.685 1.00 96.75 91 VAL A O 1
ATOM 767 N N . TRP A 1 92 ? 4.431 1.812 -0.020 1.00 97.06 92 TRP A N 1
ATOM 768 C CA . TRP A 1 92 ? 4.636 3.250 0.140 1.00 97.06 92 TRP A CA 1
ATOM 769 C C . TRP A 1 92 ? 6.093 3.593 0.447 1.00 97.06 92 TRP A C 1
ATOM 771 O O . TRP A 1 92 ? 6.659 4.445 -0.221 1.00 97.06 92 TRP A O 1
ATOM 781 N N . ASN A 1 93 ? 6.744 2.887 1.371 1.00 95.00 93 ASN A N 1
ATOM 782 C CA . ASN A 1 93 ? 8.143 3.145 1.718 1.00 95.00 93 ASN A CA 1
ATOM 783 C C . ASN A 1 93 ? 9.102 2.961 0.532 1.00 95.00 93 ASN A C 1
ATOM 785 O O . ASN A 1 93 ? 10.086 3.690 0.439 1.00 95.00 93 ASN A O 1
ATOM 789 N N . LYS A 1 94 ? 8.820 2.025 -0.383 1.00 91.94 94 LYS A N 1
ATOM 790 C CA . LYS A 1 94 ? 9.603 1.861 -1.619 1.00 91.94 94 LYS A CA 1
ATOM 791 C C . LYS A 1 94 ? 9.360 2.977 -2.635 1.00 91.94 94 LYS A C 1
ATOM 793 O O . LYS A 1 94 ? 10.261 3.271 -3.409 1.00 91.94 94 LYS A O 1
ATOM 798 N N . VAL A 1 95 ? 8.164 3.566 -2.644 1.00 91.75 95 VAL A N 1
ATOM 799 C CA . VAL A 1 95 ? 7.729 4.600 -3.601 1.00 91.75 95 VAL A CA 1
ATOM 800 C C . VAL A 1 95 ? 8.060 6.021 -3.137 1.00 91.75 95 VAL A C 1
ATOM 802 O O . VAL A 1 95 ? 8.421 6.884 -3.936 1.00 91.75 95 VAL A O 1
ATOM 805 N N . LYS A 1 96 ? 7.954 6.267 -1.831 1.00 93.25 96 LYS A N 1
ATOM 806 C CA . LYS A 1 96 ? 8.089 7.575 -1.186 1.00 93.25 96 LYS A CA 1
ATOM 807 C C . LYS A 1 96 ? 9.340 8.363 -1.604 1.00 93.25 96 LYS A C 1
ATOM 809 O O . LYS A 1 96 ? 9.188 9.557 -1.837 1.00 93.25 96 LYS A O 1
ATOM 814 N N . PRO A 1 97 ? 10.545 7.769 -1.740 1.00 90.88 97 PRO A N 1
ATOM 815 C CA . PRO A 1 97 ? 11.751 8.535 -2.070 1.00 90.88 97 PRO A CA 1
ATOM 816 C C . PRO A 1 97 ? 11.700 9.258 -3.419 1.00 90.88 97 PRO A C 1
ATOM 818 O O . PRO A 1 97 ? 12.476 10.180 -3.645 1.00 90.88 97 PRO A O 1
ATOM 821 N N . TRP A 1 98 ? 10.813 8.841 -4.320 1.00 86.81 98 TRP A N 1
ATOM 822 C CA . TRP A 1 98 ? 10.784 9.330 -5.693 1.00 86.81 98 TRP A CA 1
ATOM 823 C C . TRP A 1 98 ? 9.408 9.808 -6.162 1.00 86.81 98 TRP A C 1
ATOM 825 O O . TRP A 1 98 ? 9.298 10.331 -7.270 1.00 86.81 98 TRP A O 1
ATOM 835 N N . ILE A 1 99 ? 8.368 9.690 -5.326 1.00 90.88 99 ILE A N 1
ATOM 836 C CA . ILE A 1 99 ? 6.973 9.987 -5.684 1.00 90.88 99 ILE A CA 1
ATOM 837 C C . ILE A 1 99 ? 6.763 11.398 -6.255 1.00 90.88 99 ILE A C 1
ATOM 839 O O . ILE A 1 99 ? 6.038 11.555 -7.237 1.00 90.88 99 ILE A O 1
ATOM 843 N N . GLU A 1 100 ? 7.429 12.408 -5.696 1.00 92.50 100 GLU A N 1
ATOM 844 C CA . GLU A 1 100 ? 7.297 13.803 -6.135 1.00 92.50 100 GLU A CA 1
ATOM 845 C C . GLU A 1 100 ? 7.844 14.018 -7.548 1.00 92.50 100 GLU A C 1
ATOM 847 O O . GLU A 1 100 ? 7.199 14.661 -8.380 1.00 92.50 100 GLU A O 1
ATOM 852 N N . VAL A 1 101 ? 8.987 13.401 -7.865 1.00 88.81 101 VAL A N 1
ATOM 853 C CA . VAL A 1 101 ? 9.556 13.463 -9.216 1.00 88.81 101 VAL A CA 1
ATOM 854 C C . VAL A 1 101 ? 8.616 12.784 -10.208 1.00 88.81 1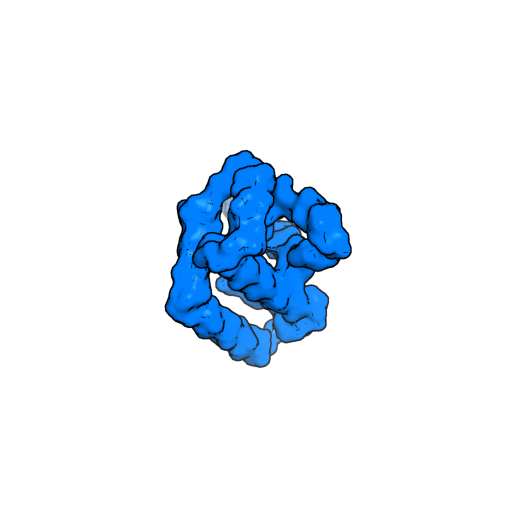01 VAL A C 1
ATOM 856 O O . VAL A 1 101 ? 8.331 13.346 -11.262 1.00 88.81 101 VAL A O 1
ATOM 859 N N . VAL A 1 102 ? 8.033 11.636 -9.845 1.00 87.44 102 VAL A N 1
ATOM 860 C CA . VAL A 1 102 ? 7.048 10.942 -10.695 1.00 87.44 102 VAL A CA 1
ATOM 861 C C . VAL A 1 102 ? 5.835 11.811 -10.979 1.00 87.44 102 VAL A C 1
ATOM 863 O O . VAL A 1 102 ? 5.376 11.875 -12.117 1.00 87.44 102 VAL A O 1
ATOM 866 N N . ARG A 1 103 ? 5.278 12.438 -9.938 1.00 93.12 103 ARG A N 1
ATOM 867 C CA . ARG A 1 103 ? 4.088 13.289 -10.038 1.00 93.12 103 ARG A CA 1
ATOM 868 C C . ARG A 1 103 ? 4.342 14.466 -10.970 1.00 93.12 103 ARG A C 1
ATOM 870 O O . ARG A 1 103 ? 3.486 14.753 -11.807 1.00 93.12 103 ARG A O 1
ATOM 877 N N . SER A 1 104 ? 5.518 15.083 -10.848 1.00 92.06 104 SER A N 1
ATOM 878 C CA . SER A 1 104 ? 5.978 16.162 -11.721 1.00 92.06 104 SER A CA 1
ATOM 879 C C . SER A 1 104 ? 6.129 15.692 -13.173 1.00 92.06 104 SER A C 1
ATOM 881 O O . SER A 1 104 ? 5.479 16.232 -14.064 1.00 92.06 104 SER A O 1
ATOM 883 N N . GLU A 1 105 ? 6.886 14.616 -13.418 1.00 87.62 105 GLU A N 1
ATOM 884 C CA . GLU A 1 105 ? 7.150 14.099 -14.772 1.00 87.62 105 GLU A CA 1
ATOM 885 C C . GLU A 1 105 ? 5.892 13.593 -15.490 1.00 87.62 105 GLU A C 1
ATOM 887 O O . GLU A 1 105 ? 5.781 13.704 -16.707 1.00 87.62 105 GLU A O 1
ATOM 892 N N . MET A 1 106 ? 4.927 13.043 -14.751 1.00 86.62 106 MET A N 1
ATOM 893 C CA . MET A 1 106 ? 3.637 12.624 -15.308 1.00 86.62 106 MET A CA 1
ATOM 894 C C . MET A 1 106 ? 2.651 13.770 -15.518 1.00 86.62 106 MET A C 1
ATOM 896 O O . MET A 1 106 ? 1.565 13.520 -16.041 1.00 86.62 106 MET A O 1
ATOM 900 N N . ASN A 1 107 ? 2.950 14.970 -15.016 1.00 92.12 107 ASN A N 1
ATOM 901 C CA . ASN A 1 107 ? 1.965 16.031 -14.833 1.00 92.12 107 ASN A CA 1
ATOM 902 C C . ASN A 1 107 ? 0.693 15.527 -14.106 1.00 92.12 107 ASN A C 1
ATOM 904 O O . ASN A 1 107 ? -0.442 15.801 -14.500 1.00 92.12 107 ASN A O 1
ATOM 908 N N . ARG A 1 108 ? 0.878 14.718 -13.052 1.00 93.75 108 ARG A N 1
ATOM 909 C CA . ARG A 1 108 ? -0.212 14.116 -12.267 1.00 93.75 108 ARG A CA 1
ATOM 910 C C . ARG A 1 108 ? 0.080 14.208 -10.765 1.00 93.75 108 ARG A C 1
ATOM 912 O O . ARG A 1 108 ? 0.500 13.216 -10.164 1.00 93.75 108 ARG A O 1
ATOM 919 N N . PRO A 1 109 ? -0.235 15.347 -10.122 1.00 95.38 109 PRO A N 1
ATOM 920 C CA . PRO A 1 109 ? 0.005 15.565 -8.689 1.00 95.38 109 PRO A CA 1
ATOM 921 C C . PRO A 1 109 ? -0.688 14.555 -7.764 1.00 95.38 109 PRO A C 1
ATOM 923 O O . PRO A 1 109 ? -0.276 14.345 -6.632 1.00 95.38 109 PRO A O 1
ATOM 926 N N . THR A 1 110 ? -1.758 13.910 -8.232 1.00 96.25 110 THR A N 1
ATOM 927 C CA . THR A 1 110 ? -2.565 12.971 -7.438 1.00 96.25 110 THR A CA 1
ATOM 928 C C . THR A 1 110 ? -2.113 11.516 -7.542 1.00 96.25 110 THR A C 1
ATOM 930 O O . THR A 1 110 ? -2.763 10.638 -6.973 1.00 96.25 110 THR A O 1
ATOM 933 N N . TYR A 1 111 ? -1.037 11.219 -8.280 1.00 96.19 111 TYR A N 1
ATOM 934 C CA . TYR A 1 111 ? -0.558 9.846 -8.435 1.00 96.19 111 TYR A CA 1
ATOM 935 C C . TYR A 1 111 ? -0.234 9.222 -7.065 1.00 96.19 111 TYR A C 1
ATOM 937 O O . TYR A 1 111 ? 0.532 9.791 -6.287 1.00 96.19 111 TYR A O 1
ATOM 945 N N . LEU A 1 112 ? -0.851 8.072 -6.767 1.00 97.50 112 LEU A N 1
ATOM 946 C CA . LEU A 1 112 ? -0.723 7.312 -5.511 1.00 97.50 112 LEU A CA 1
ATOM 947 C C . LEU A 1 112 ? -1.086 8.080 -4.224 1.00 97.50 112 LEU A C 1
ATOM 949 O O . LEU A 1 112 ? -0.611 7.745 -3.139 1.00 97.50 112 LEU A O 1
ATOM 953 N N . LYS A 1 113 ? -1.920 9.123 -4.326 1.00 98.31 113 LYS A N 1
ATOM 954 C CA . LYS A 1 113 ? -2.303 9.969 -3.183 1.00 98.31 113 LYS A CA 1
ATOM 955 C C . LYS A 1 113 ? -3.068 9.207 -2.094 1.00 98.31 113 LYS A C 1
ATOM 957 O O . LYS A 1 113 ? -2.903 9.514 -0.914 1.00 98.31 113 LYS A O 1
ATOM 962 N N . ASN A 1 114 ? -3.908 8.235 -2.456 1.00 98.69 114 ASN A N 1
ATOM 963 C CA . ASN A 1 114 ? -4.640 7.469 -1.445 1.00 98.69 114 ASN A CA 1
ATOM 964 C C . ASN A 1 114 ? -3.677 6.547 -0.699 1.00 98.69 114 ASN A C 1
ATOM 966 O O . ASN A 1 114 ? -3.723 6.478 0.527 1.00 98.69 114 ASN A O 1
ATOM 970 N N . LEU A 1 115 ? -2.779 5.881 -1.434 1.00 98.75 115 LEU A N 1
ATOM 971 C CA . LEU A 1 115 ? -1.742 5.039 -0.844 1.00 98.75 115 LEU A CA 1
ATOM 972 C C . LEU A 1 115 ? -0.873 5.810 0.151 1.00 98.75 115 LEU A C 1
ATOM 974 O O . LEU A 1 115 ? -0.678 5.328 1.263 1.00 98.75 115 LEU A O 1
ATOM 978 N N . GLU A 1 116 ? -0.403 7.000 -0.226 1.00 98.56 116 GLU A N 1
ATOM 979 C CA . GLU A 1 116 ? 0.329 7.907 0.663 1.00 98.56 116 GLU A CA 1
ATOM 980 C C . GLU A 1 116 ? -0.443 8.163 1.960 1.00 98.56 116 GLU A C 1
ATOM 982 O O . GLU A 1 116 ? 0.025 7.815 3.046 1.00 98.56 116 GLU A O 1
ATOM 987 N N . SER A 1 117 ? -1.668 8.687 1.847 1.00 98.56 117 SER A N 1
ATOM 988 C CA . SER A 1 117 ? -2.459 9.086 3.014 1.00 98.56 117 SER A CA 1
ATOM 989 C C . SER A 1 117 ? -2.741 7.914 3.959 1.00 98.56 117 SER A C 1
ATOM 991 O O . SER A 1 117 ? -2.567 8.024 5.176 1.00 98.56 117 SER A O 1
ATOM 993 N N . VAL A 1 118 ? -3.123 6.758 3.412 1.00 98.69 118 VAL A N 1
ATOM 994 C CA . VAL A 1 118 ? -3.447 5.570 4.211 1.00 98.69 118 VAL A CA 1
ATOM 995 C C . VAL A 1 118 ? -2.197 4.936 4.805 1.00 98.69 118 VAL A C 1
ATOM 997 O O . VAL A 1 118 ? -2.244 4.473 5.945 1.00 98.69 118 VAL A O 1
ATOM 1000 N N . ALA A 1 119 ? -1.076 4.896 4.081 1.00 98.56 119 ALA A N 1
ATOM 1001 C CA . ALA A 1 119 ? 0.174 4.352 4.604 1.00 98.56 119 ALA A CA 1
ATOM 1002 C C . ALA A 1 119 ? 0.708 5.181 5.779 1.00 98.56 119 ALA A C 1
ATOM 1004 O O . ALA A 1 119 ? 1.140 4.607 6.779 1.00 98.56 119 ALA A O 1
ATOM 1005 N N . GLU A 1 120 ? 0.615 6.509 5.708 1.00 98.31 120 GLU A N 1
ATOM 1006 C CA . GLU A 1 120 ? 1.007 7.391 6.810 1.00 98.31 120 GLU A CA 1
ATOM 1007 C C . GLU A 1 120 ? 0.102 7.223 8.035 1.00 98.31 120 GLU A C 1
ATOM 1009 O O . GLU A 1 120 ? 0.600 7.042 9.149 1.00 98.31 120 GLU A O 1
ATOM 1014 N N . LYS A 1 121 ? -1.223 7.166 7.838 1.00 98.38 121 LYS A N 1
ATOM 1015 C CA . LYS A 1 121 ? -2.183 6.861 8.916 1.00 98.38 121 LYS A CA 1
ATOM 1016 C C . LYS A 1 121 ? -1.918 5.492 9.544 1.00 98.38 121 LYS A C 1
ATOM 1018 O O . LYS A 1 121 ? -2.013 5.334 10.760 1.00 98.38 121 LYS A O 1
ATOM 1023 N N . HIS A 1 122 ? -1.554 4.504 8.730 1.00 98.38 122 HIS A N 1
ATOM 1024 C CA . HIS A 1 122 ? -1.210 3.165 9.197 1.00 98.38 122 HIS A CA 1
ATOM 1025 C C . HIS A 1 122 ? 0.081 3.186 10.038 1.00 98.38 122 HIS A C 1
ATOM 1027 O O . HIS A 1 122 ? 0.116 2.604 11.121 1.00 98.38 122 HIS A O 1
ATOM 1033 N N . LEU A 1 123 ? 1.128 3.894 9.605 1.00 97.75 123 LEU A N 1
ATOM 1034 C CA . LEU A 1 123 ? 2.359 4.060 10.391 1.00 97.75 123 LEU A CA 1
ATOM 1035 C C . LEU A 1 123 ? 2.085 4.709 11.756 1.00 97.75 123 LEU A C 1
ATOM 1037 O O . LEU A 1 123 ? 2.535 4.190 12.777 1.00 97.75 123 LEU A O 1
ATOM 1041 N N . GLN A 1 124 ? 1.289 5.780 11.787 1.00 97.62 124 GLN A N 1
ATOM 1042 C CA . GLN A 1 124 ? 0.871 6.437 13.032 1.00 97.62 124 GLN A CA 1
ATOM 1043 C C . GLN A 1 124 ? 0.090 5.485 13.945 1.00 97.62 124 GLN A C 1
ATOM 1045 O O . GLN A 1 124 ? 0.337 5.431 15.151 1.00 97.62 124 GLN A O 1
ATOM 1050 N N . TRP A 1 125 ? -0.823 4.693 13.375 1.00 97.06 125 TRP A N 1
ATOM 1051 C CA . TRP A 1 125 ? -1.563 3.680 14.121 1.00 97.06 125 TRP A CA 1
ATOM 1052 C C . TRP A 1 125 ? -0.623 2.640 14.751 1.00 97.06 125 TRP A C 1
ATOM 1054 O O . TRP A 1 125 ? -0.754 2.360 15.941 1.00 97.06 125 TRP A O 1
ATOM 1064 N N . ARG A 1 126 ? 0.372 2.128 14.010 1.00 96.06 126 ARG A N 1
ATOM 1065 C CA . ARG A 1 126 ? 1.365 1.181 14.555 1.00 96.06 126 ARG A CA 1
ATOM 1066 C C . ARG A 1 126 ? 2.197 1.788 15.676 1.00 96.06 126 ARG A C 1
ATOM 1068 O O . ARG A 1 126 ? 2.408 1.116 16.682 1.00 96.06 126 ARG A O 1
ATOM 1075 N N . GLN A 1 127 ? 2.639 3.036 15.516 1.00 96.38 127 GLN A N 1
ATOM 1076 C CA . GLN A 1 127 ? 3.398 3.735 16.553 1.00 96.38 127 GLN A CA 1
ATOM 1077 C C . GLN A 1 127 ? 2.581 3.834 17.843 1.00 96.38 127 GLN A C 1
ATOM 1079 O O . GLN A 1 127 ? 3.046 3.420 18.900 1.00 96.38 127 GLN A O 1
ATOM 1084 N N . LYS A 1 128 ? 1.315 4.255 17.738 1.00 95.69 128 LYS A N 1
ATOM 1085 C CA . LYS A 1 128 ? 0.407 4.327 18.886 1.00 95.69 128 LYS A CA 1
ATOM 1086 C C . LYS A 1 128 ? 0.250 2.973 19.591 1.00 95.69 128 LYS A C 1
ATOM 1088 O O . LYS A 1 128 ? 0.317 2.914 20.814 1.00 95.69 128 LYS A O 1
ATOM 1093 N N . GLN A 1 129 ? 0.078 1.881 18.839 1.00 93.75 129 GLN A N 1
ATOM 1094 C CA . GLN A 1 129 ? -0.008 0.533 19.423 1.00 93.75 129 GLN A CA 1
ATOM 1095 C C . GLN A 1 129 ? 1.295 0.112 20.132 1.00 93.75 129 GLN A C 1
ATOM 1097 O O . GLN A 1 129 ? 1.254 -0.534 21.185 1.00 93.75 129 GLN A O 1
ATOM 1102 N N . ALA A 1 130 ? 2.456 0.486 19.586 1.00 92.75 130 ALA A N 1
ATOM 1103 C CA . ALA A 1 130 ? 3.756 0.213 20.197 1.00 92.75 130 ALA A CA 1
ATOM 1104 C C . ALA A 1 130 ? 3.957 0.996 21.509 1.00 92.75 130 ALA A C 1
ATOM 1106 O O . ALA A 1 130 ? 4.428 0.423 22.500 1.00 92.75 130 ALA A O 1
ATOM 1107 N N . ASP A 1 131 ? 3.549 2.265 21.541 1.00 93.44 131 ASP A N 1
ATOM 1108 C CA . ASP A 1 131 ? 3.629 3.128 22.725 1.00 93.44 131 ASP A CA 1
ATOM 1109 C C . ASP A 1 131 ? 2.714 2.616 23.849 1.00 93.44 131 ASP A C 1
ATOM 1111 O O . ASP A 1 131 ? 3.142 2.464 24.997 1.00 93.44 131 ASP A O 1
ATOM 1115 N N . GLU A 1 132 ? 1.472 2.257 23.510 1.00 90.56 132 GLU A N 1
ATOM 1116 C CA . GLU A 1 132 ? 0.506 1.653 24.437 1.00 90.56 132 GLU A CA 1
ATOM 1117 C C . GLU A 1 132 ? 1.056 0.351 25.046 1.00 90.56 132 GLU A C 1
ATOM 1119 O O . GLU A 1 132 ? 1.042 0.166 26.266 1.00 90.56 132 GLU A O 1
ATOM 1124 N N . THR A 1 133 ? 1.634 -0.523 24.217 1.00 88.31 133 THR A N 1
ATOM 1125 C CA . THR A 1 133 ? 2.222 -1.796 24.668 1.00 88.31 133 THR A CA 1
ATOM 1126 C C . THR A 1 133 ? 3.446 -1.587 25.570 1.00 88.31 133 THR A C 1
ATOM 1128 O O . THR A 1 133 ? 3.644 -2.317 26.549 1.00 88.31 133 THR A O 1
ATOM 1131 N N . SER A 1 134 ? 4.274 -0.584 25.273 1.00 83.50 134 SER A N 1
ATOM 1132 C CA . SER A 1 134 ? 5.470 -0.257 26.060 1.00 83.50 134 SER A CA 1
ATOM 1133 C C . SER A 1 134 ? 5.111 0.298 27.441 1.00 83.50 134 SER A C 1
ATOM 1135 O O . SER A 1 134 ? 5.708 -0.105 28.446 1.00 83.50 134 SER A O 1
ATOM 1137 N N . ASN A 1 135 ? 4.068 1.128 27.521 1.00 76.06 135 ASN A N 1
ATOM 1138 C CA . ASN A 1 135 ? 3.546 1.656 28.783 1.00 76.06 135 ASN A CA 1
ATOM 1139 C C . ASN A 1 135 ? 2.978 0.555 29.697 1.00 76.06 135 ASN A C 1
ATOM 1141 O O . ASN A 1 135 ? 3.211 0.582 30.909 1.00 76.06 135 ASN A O 1
ATOM 1145 N N . ILE A 1 136 ? 2.322 -0.470 29.135 1.00 72.62 136 ILE A N 1
ATOM 1146 C CA . ILE A 1 136 ? 1.837 -1.634 29.902 1.00 72.62 136 ILE A CA 1
ATOM 1147 C C . ILE A 1 136 ? 3.009 -2.406 30.537 1.00 72.62 136 ILE A C 1
ATOM 1149 O O . ILE A 1 136 ? 2.965 -2.750 31.724 1.00 72.62 136 ILE A O 1
ATOM 1153 N N . LYS A 1 137 ? 4.095 -2.635 29.783 1.00 66.75 137 LYS A N 1
ATOM 1154 C CA . LYS A 1 137 ? 5.301 -3.322 30.287 1.00 66.75 137 LYS A CA 1
ATOM 1155 C C . LYS A 1 137 ? 6.041 -2.504 31.356 1.00 66.75 137 LYS A C 1
ATOM 1157 O O . LYS A 1 137 ? 6.550 -3.080 32.320 1.00 66.75 137 LYS A O 1
ATOM 1162 N N . GLY A 1 138 ? 6.073 -1.176 31.224 1.00 60.66 138 GLY A N 1
ATOM 1163 C CA . GLY A 1 138 ? 6.641 -0.266 32.227 1.00 60.66 138 GLY A CA 1
ATOM 1164 C C . GLY A 1 138 ? 5.835 -0.217 33.533 1.00 60.66 138 GLY A C 1
ATOM 1165 O O . GLY A 1 138 ? 6.419 -0.199 34.619 1.00 60.66 138 GLY A O 1
ATOM 1166 N N . GLY A 1 139 ? 4.501 -0.275 33.446 1.00 57.19 139 GLY A N 1
ATOM 1167 C CA . GLY A 1 139 ? 3.600 -0.306 34.605 1.00 57.19 139 GLY A CA 1
ATOM 1168 C C . GLY A 1 139 ? 3.688 -1.599 35.425 1.00 57.19 139 GLY A C 1
ATOM 1169 O O . GLY A 1 139 ? 3.647 -1.548 36.654 1.00 57.19 139 GLY A O 1
ATOM 1170 N N . HIS A 1 140 ? 3.897 -2.750 34.775 1.00 56.16 140 HIS A N 1
ATOM 1171 C CA . HIS A 1 140 ? 4.100 -4.033 35.466 1.00 56.16 140 HIS A CA 1
ATOM 1172 C C . HIS A 1 140 ? 5.415 -4.095 36.264 1.00 56.16 140 HIS A C 1
ATOM 1174 O O . HIS A 1 140 ? 5.470 -4.759 37.298 1.00 56.16 140 HIS A O 1
ATOM 1180 N N . LYS A 1 141 ? 6.468 -3.381 35.838 1.00 52.66 141 LYS A N 1
ATOM 1181 C CA . LYS A 1 141 ? 7.737 -3.312 36.586 1.00 52.66 141 LYS A CA 1
ATOM 1182 C C . LYS A 1 141 ? 7.660 -2.436 37.844 1.00 52.66 141 LYS A C 1
ATOM 1184 O O . LYS A 1 141 ? 8.414 -2.678 38.779 1.00 52.66 141 LYS A O 1
ATOM 1189 N N . LYS A 1 142 ? 6.753 -1.452 37.902 1.00 53.44 142 LYS A N 1
ATOM 1190 C CA . LYS A 1 142 ? 6.619 -0.535 39.053 1.00 53.44 142 LYS A CA 1
ATOM 1191 C C . LYS A 1 142 ? 5.800 -1.089 40.228 1.00 53.44 142 LYS A C 1
ATOM 1193 O O . LYS A 1 142 ? 5.836 -0.492 41.293 1.00 53.44 142 LYS A O 1
ATOM 1198 N N . LYS A 1 143 ? 5.101 -2.221 40.070 1.00 51.75 143 LYS A N 1
ATOM 1199 C CA . LYS A 1 143 ? 4.278 -2.850 41.130 1.00 51.75 143 LYS A CA 1
ATOM 1200 C C . LYS A 1 143 ? 4.974 -3.990 41.900 1.00 51.75 143 LYS A C 1
ATOM 1202 O O . LYS A 1 143 ? 4.306 -4.724 42.616 1.00 51.75 143 LYS A O 1
ATOM 1207 N N . LYS A 1 144 ? 6.291 -4.175 41.735 1.00 45.97 144 LYS A N 1
ATOM 1208 C CA . LYS A 1 144 ? 7.086 -5.217 42.424 1.00 45.97 144 LYS A CA 1
ATOM 1209 C C . LYS A 1 144 ? 8.104 -4.655 43.434 1.00 45.97 144 LYS A C 1
ATOM 1211 O O . LYS A 1 144 ? 9.185 -5.219 43.582 1.00 45.97 144 LYS A O 1
ATOM 1216 N N . LYS A 1 145 ? 7.790 -3.545 44.097 1.00 39.09 145 LYS A N 1
ATOM 1217 C CA . LYS A 1 145 ? 8.530 -3.070 45.272 1.00 39.09 145 LYS A CA 1
ATOM 1218 C C . LYS A 1 145 ? 7.559 -2.812 46.405 1.00 39.09 145 LYS A C 1
ATOM 1220 O O . LYS A 1 145 ? 6.471 -2.284 46.087 1.00 39.09 145 LYS A O 1
#

Foldseek 3Di:
DDDDDPQLVVVVVVLVVVCPDPLNVVLLCCLQPVDDDPDVVSVVVVAPPPDSNNVSLCSVLVSLLVVLVCCVVVVHPLVVCLVPDQVLLSNCVRCVVCVVVVCVVVVHVCRSVSSVVSSVVSVVVVVVVVVVVVVVVVVVVVPPD